Protein AF-A0A078FKR6-F1 (afdb_monomer)

Sequence (167 aa):
MCHDVSLERSSGDDEFEIISLRRQEQSHYTIQNVCSSSKFSTSMLPIWIMKTEFMALWDRFSTDPNVRVMVLAATNRPSELDEAIMRRLPQAFEIGIPERKERAEILKVTLKGERVEPDIDYDHLARLCEGYTGSYIFELCKKAAYFPIREILEEERKWRPYPLSFI

Mean predicted aligned error: 12.92 Å

Structure (mmCIF, N/CA/C/O backbone):
data_AF-A0A078FKR6-F1
#
_entry.id   AF-A0A078FKR6-F1
#
loop_
_atom_site.group_PDB
_atom_site.id
_atom_site.type_symbol
_atom_site.label_atom_id
_atom_site.label_alt_id
_atom_site.label_comp_id
_atom_site.label_asym_id
_atom_site.label_entity_id
_atom_site.label_seq_id
_atom_site.pdbx_PDB_ins_code
_atom_site.Cartn_x
_atom_site.Cartn_y
_atom_site.Cartn_z
_atom_site.occupancy
_atom_site.B_iso_or_equiv
_atom_site.auth_seq_id
_atom_site.auth_comp_id
_atom_site.auth_asym_id
_atom_site.auth_atom_id
_atom_site.pdbx_PDB_model_num
ATOM 1 N N . MET A 1 1 ? 1.148 -10.314 15.380 1.00 27.78 1 MET A N 1
ATOM 2 C CA . MET A 1 1 ? 1.522 -11.179 14.243 1.00 27.78 1 MET A CA 1
ATOM 3 C C . MET A 1 1 ? 0.806 -10.612 13.030 1.00 27.78 1 MET A C 1
ATOM 5 O O . MET A 1 1 ? -0.406 -10.726 12.979 1.00 27.78 1 MET A O 1
ATOM 9 N N . CYS A 1 2 ? 1.498 -9.886 12.147 1.00 26.19 2 CYS A N 1
ATOM 10 C CA . CYS A 1 2 ? 0.868 -9.379 10.923 1.00 26.19 2 CYS A CA 1
ATOM 11 C C . CYS A 1 2 ? 0.653 -10.554 9.972 1.00 26.19 2 CYS A C 1
ATOM 13 O O . CYS A 1 2 ? 1.622 -11.201 9.579 1.00 26.19 2 CYS A O 1
ATOM 15 N N . HIS A 1 3 ? -0.607 -10.830 9.652 1.00 29.08 3 HIS A N 1
ATOM 16 C CA . HIS A 1 3 ? -0.983 -11.817 8.656 1.00 29.08 3 HIS A CA 1
ATOM 17 C C . HIS A 1 3 ? -0.576 -11.347 7.256 1.00 29.08 3 HIS A C 1
ATOM 19 O O . HIS A 1 3 ? -0.687 -10.169 6.915 1.00 29.08 3 HIS A O 1
ATOM 25 N N . ASP A 1 4 ? -0.069 -12.301 6.479 1.00 31.31 4 ASP A N 1
ATOM 26 C CA . ASP A 1 4 ? 0.296 -12.167 5.079 1.00 31.31 4 ASP A CA 1
ATOM 27 C C . ASP A 1 4 ? -0.817 -11.511 4.252 1.00 31.31 4 ASP A C 1
ATOM 29 O O . ASP A 1 4 ? -1.932 -12.022 4.154 1.00 31.31 4 ASP A O 1
ATOM 33 N N . VAL A 1 5 ? -0.479 -10.423 3.560 1.00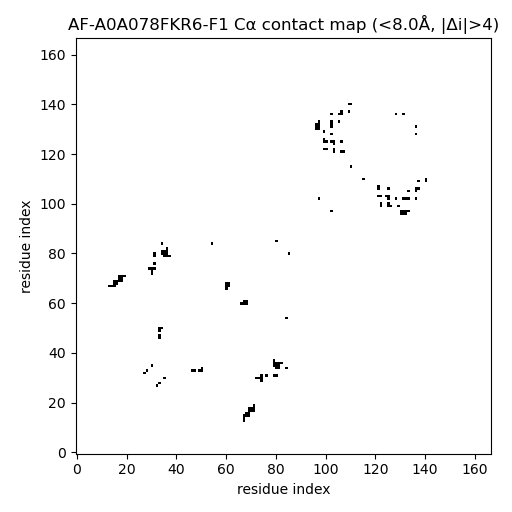 28.80 5 VAL A N 1
ATOM 34 C CA . VAL A 1 5 ? -1.172 -10.067 2.321 1.00 28.80 5 VAL A CA 1
ATOM 35 C C . VAL A 1 5 ? -0.606 -10.990 1.247 1.00 28.80 5 VAL A C 1
ATOM 37 O O . VAL A 1 5 ? 0.430 -10.716 0.641 1.00 28.80 5 VAL A O 1
ATOM 40 N N . SER A 1 6 ? -1.247 -12.144 1.076 1.00 27.14 6 SER A N 1
ATOM 41 C CA . SER A 1 6 ? -1.026 -13.023 -0.068 1.00 27.14 6 SER A CA 1
ATOM 42 C C . SER A 1 6 ? -1.663 -12.384 -1.301 1.00 27.14 6 SER A C 1
ATOM 44 O O . SER A 1 6 ? -2.882 -12.258 -1.378 1.00 27.14 6 SER A O 1
ATOM 46 N N . LEU A 1 7 ? -0.834 -11.970 -2.259 1.00 31.20 7 LEU A N 1
ATOM 47 C CA . LEU A 1 7 ? -1.270 -11.742 -3.635 1.00 31.20 7 LEU A CA 1
ATOM 48 C C . LEU A 1 7 ? -1.543 -13.110 -4.275 1.00 31.20 7 LEU A C 1
ATOM 50 O O . LEU A 1 7 ? -0.728 -14.028 -4.167 1.00 31.20 7 LEU A O 1
ATOM 54 N N . GLU A 1 8 ? -2.728 -13.251 -4.863 1.00 31.91 8 GLU A N 1
ATOM 55 C CA . GLU A 1 8 ? -3.234 -14.496 -5.437 1.00 31.91 8 GLU A CA 1
ATOM 56 C C . GLU A 1 8 ? -2.335 -15.021 -6.566 1.00 31.91 8 GLU A C 1
ATOM 58 O O . GLU A 1 8 ? -1.862 -14.271 -7.419 1.00 31.91 8 GLU A O 1
ATOM 63 N N . ARG A 1 9 ? -2.136 -16.346 -6.585 1.00 29.97 9 ARG A N 1
ATOM 64 C CA . ARG A 1 9 ? -1.582 -17.078 -7.730 1.00 29.97 9 ARG A CA 1
ATOM 65 C C . ARG A 1 9 ? -2.542 -16.937 -8.914 1.00 29.97 9 ARG A C 1
ATOM 67 O O . ARG A 1 9 ? -3.630 -17.512 -8.868 1.00 29.97 9 ARG A O 1
ATOM 74 N N . SER A 1 10 ? -2.130 -16.276 -9.996 1.00 33.78 10 SER A N 1
ATOM 75 C CA . SER A 1 10 ? -2.755 -16.524 -11.296 1.00 33.78 10 SER A CA 1
ATOM 76 C C . SER A 1 10 ? -2.262 -17.875 -11.806 1.00 33.78 10 SER A C 1
ATOM 78 O O . SER A 1 10 ? -1.069 -18.074 -12.020 1.00 33.78 10 SER A O 1
ATOM 80 N N . SER A 1 11 ? -3.183 -18.820 -11.954 1.00 40.34 11 SER A N 1
ATOM 81 C CA . SER A 1 11 ? -2.942 -20.087 -12.637 1.00 40.34 11 SER A CA 1
ATOM 82 C C . SER A 1 11 ? -2.892 -19.830 -14.144 1.00 40.34 11 SER A C 1
ATOM 84 O O . SER A 1 11 ? -3.889 -19.458 -14.754 1.00 40.34 11 SER A O 1
ATOM 86 N N . GLY A 1 12 ? -1.710 -20.000 -14.722 1.00 35.34 12 GLY A N 1
ATOM 87 C CA . GLY A 1 12 ? -1.411 -19.897 -16.148 1.00 35.34 12 GLY A CA 1
ATOM 88 C C . GLY A 1 12 ? 0.098 -20.055 -16.318 1.00 35.34 12 GLY A C 1
ATOM 89 O O . GLY A 1 12 ? 0.833 -19.568 -15.466 1.00 35.34 12 GLY A O 1
ATOM 90 N N . ASP A 1 13 ? 0.536 -20.771 -17.353 1.00 38.88 13 ASP A N 1
ATOM 91 C CA . ASP A 1 13 ? 1.879 -21.357 -17.570 1.00 38.88 13 ASP A CA 1
ATOM 92 C C . ASP A 1 13 ? 3.075 -20.377 -17.691 1.00 38.88 13 ASP A C 1
ATOM 94 O O . ASP A 1 13 ? 4.131 -20.704 -18.238 1.00 38.88 13 ASP A O 1
ATOM 98 N N . ASP A 1 14 ? 2.948 -19.177 -17.138 1.00 38.31 14 ASP A N 1
ATOM 99 C CA . ASP A 1 14 ? 4.002 -18.185 -17.042 1.00 38.31 14 ASP A CA 1
ATOM 100 C C . ASP A 1 14 ? 4.342 -17.989 -15.556 1.00 38.31 14 ASP A C 1
ATOM 102 O O . ASP A 1 14 ? 3.744 -17.166 -14.860 1.00 38.31 14 ASP A O 1
ATOM 106 N N . GLU A 1 15 ? 5.288 -18.782 -15.041 1.00 33.88 15 GLU A N 1
ATOM 107 C CA . GLU A 1 15 ? 5.889 -18.568 -13.718 1.00 33.88 15 GLU A CA 1
ATOM 108 C C . GLU A 1 15 ? 6.588 -17.197 -13.690 1.00 33.88 15 GLU A C 1
ATOM 110 O O . GLU A 1 15 ? 7.772 -17.066 -13.988 1.00 33.88 15 GLU A O 1
ATOM 115 N N . PHE A 1 16 ? 5.846 -16.141 -13.357 1.00 34.19 16 PHE A N 1
ATOM 116 C CA . PHE A 1 16 ? 6.421 -14.833 -13.074 1.00 34.19 16 PHE A CA 1
ATOM 117 C C . PHE A 1 16 ? 6.901 -14.816 -11.626 1.00 34.19 16 PHE A C 1
ATOM 119 O O . PHE A 1 16 ? 6.116 -14.667 -10.686 1.00 34.19 16 PHE A O 1
ATOM 126 N N . GLU A 1 17 ? 8.210 -14.949 -11.434 1.00 33.97 17 GLU A N 1
ATOM 127 C CA . GLU A 1 17 ? 8.836 -14.679 -10.145 1.00 33.97 17 GLU A CA 1
ATOM 128 C C . GLU A 1 17 ? 8.811 -13.163 -9.900 1.00 33.97 17 GLU A C 1
ATOM 130 O O . GLU A 1 17 ? 9.683 -12.406 -10.328 1.00 33.97 17 GLU A O 1
ATOM 135 N N . ILE A 1 18 ? 7.748 -12.688 -9.248 1.00 36.22 18 ILE A N 1
ATOM 136 C CA . ILE A 1 18 ? 7.657 -11.302 -8.795 1.00 36.22 18 ILE A CA 1
ATOM 137 C C . ILE A 1 18 ? 8.648 -11.146 -7.642 1.00 36.22 18 ILE A C 1
ATOM 139 O O . ILE A 1 18 ? 8.347 -11.506 -6.500 1.00 36.22 18 ILE A O 1
ATOM 143 N N . ILE A 1 19 ? 9.816 -10.561 -7.916 1.00 34.84 19 ILE A N 1
ATOM 144 C CA . ILE A 1 19 ? 10.722 -10.070 -6.871 1.00 34.84 19 ILE A CA 1
ATOM 145 C C . ILE A 1 19 ? 10.055 -8.846 -6.232 1.00 34.84 19 ILE A C 1
ATOM 147 O O . ILE A 1 19 ? 10.344 -7.690 -6.536 1.00 34.84 19 ILE A O 1
ATOM 151 N N . SER A 1 20 ? 9.084 -9.105 -5.359 1.00 32.56 20 SER A N 1
ATOM 152 C CA . SER A 1 20 ? 8.460 -8.092 -4.525 1.00 32.56 20 SER A CA 1
ATOM 153 C C . SER A 1 20 ? 9.499 -7.644 -3.506 1.00 32.56 20 SER A C 1
ATOM 155 O O . SER A 1 20 ? 9.757 -8.351 -2.529 1.00 32.56 20 SER A O 1
ATOM 157 N N . LEU A 1 21 ? 10.062 -6.447 -3.690 1.00 35.50 21 LEU A N 1
ATOM 158 C CA . LEU A 1 21 ? 10.788 -5.741 -2.635 1.00 35.50 21 LEU A CA 1
ATOM 159 C C . LEU A 1 21 ? 9.793 -5.386 -1.524 1.00 35.50 21 LEU A C 1
ATOM 161 O O . LEU A 1 21 ? 9.225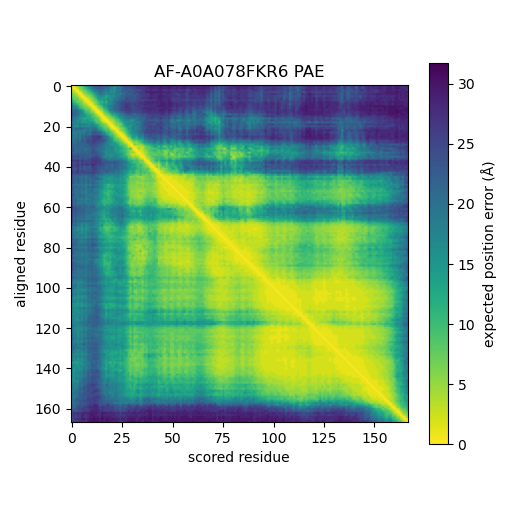 -4.297 -1.464 1.00 35.50 21 LEU A O 1
ATOM 165 N N . ARG A 1 22 ? 9.536 -6.369 -0.657 1.00 32.31 22 ARG A N 1
ATOM 166 C CA . ARG A 1 22 ? 8.731 -6.223 0.550 1.00 32.31 22 ARG A CA 1
ATOM 167 C C . ARG A 1 22 ? 9.436 -5.165 1.399 1.00 32.31 22 ARG A C 1
ATOM 169 O O . ARG A 1 22 ? 10.613 -5.317 1.725 1.00 32.31 22 AR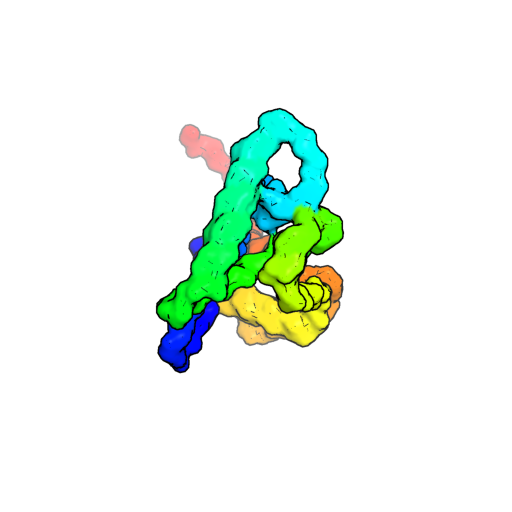G A O 1
ATOM 176 N N . ARG A 1 23 ? 8.723 -4.088 1.738 1.00 40.16 23 ARG A N 1
ATOM 177 C CA . ARG A 1 23 ? 9.173 -3.053 2.677 1.00 40.16 23 ARG A CA 1
ATOM 178 C C . ARG A 1 23 ? 9.368 -3.693 4.052 1.00 40.16 23 ARG A C 1
ATOM 180 O O . ARG A 1 23 ? 8.473 -3.680 4.886 1.00 40.16 23 ARG A O 1
ATOM 187 N N . GLN A 1 24 ? 10.531 -4.296 4.264 1.00 31.64 24 GLN A N 1
ATOM 188 C CA . GLN A 1 24 ? 11.098 -4.465 5.591 1.00 31.64 24 GLN A CA 1
ATOM 189 C C . GLN A 1 24 ? 11.453 -3.059 6.074 1.00 31.64 24 GLN A C 1
ATOM 191 O O . GLN A 1 24 ? 12.100 -2.289 5.361 1.00 31.64 24 GLN A O 1
ATOM 196 N N . GLU A 1 25 ? 10.985 -2.703 7.263 1.00 38.88 25 GLU A N 1
ATOM 197 C CA . GLU A 1 25 ? 11.504 -1.578 8.031 1.00 38.88 25 GLU A CA 1
ATOM 198 C C . GLU A 1 25 ? 13.011 -1.778 8.263 1.00 38.88 25 GLU A C 1
ATOM 200 O O . GLU A 1 25 ? 13.377 -2.253 9.323 1.00 38.88 25 GLU A O 1
ATOM 205 N N . GLN A 1 26 ? 13.887 -1.458 7.300 1.00 30.73 26 GLN A N 1
ATOM 206 C CA . GLN A 1 26 ? 15.300 -1.136 7.541 1.00 30.73 26 GLN A CA 1
ATOM 207 C C . GLN A 1 26 ? 15.839 -0.156 6.486 1.00 30.73 26 GLN A C 1
ATOM 209 O O . GLN A 1 26 ? 15.809 -0.383 5.278 1.00 30.73 26 GLN A O 1
ATOM 214 N N . SER A 1 27 ? 16.339 0.968 6.989 1.00 37.91 27 SER A N 1
ATOM 215 C CA . SER A 1 27 ? 16.583 2.244 6.314 1.00 37.91 27 SER A CA 1
ATOM 216 C C . SER A 1 27 ? 17.737 2.328 5.300 1.00 37.91 27 SER A C 1
ATOM 218 O O . SER A 1 27 ? 18.241 3.430 5.106 1.00 37.91 27 SER A O 1
ATOM 220 N N . HIS A 1 28 ? 18.199 1.261 4.634 1.00 41.53 28 HIS A N 1
ATOM 221 C CA . HIS A 1 28 ? 19.464 1.375 3.872 1.00 41.53 28 HIS A CA 1
ATOM 222 C C . HIS A 1 28 ? 19.524 0.840 2.432 1.00 41.53 28 HIS A C 1
ATOM 224 O O . HIS A 1 28 ? 20.463 1.215 1.728 1.00 41.53 28 HIS A O 1
ATOM 230 N N . TYR A 1 29 ? 18.525 0.115 1.910 1.00 45.16 29 TYR A N 1
ATOM 231 C CA . TYR A 1 29 ? 18.630 -0.502 0.569 1.00 45.16 29 TYR A CA 1
ATOM 232 C C . TYR A 1 29 ? 17.376 -0.349 -0.305 1.00 45.16 29 TYR A C 1
ATOM 234 O O . TYR A 1 29 ? 16.851 -1.317 -0.847 1.00 45.16 29 TYR A O 1
ATOM 242 N N . THR A 1 30 ? 16.879 0.875 -0.470 1.00 56.97 30 THR A N 1
ATOM 243 C CA . THR A 1 30 ? 15.889 1.173 -1.522 1.00 56.97 30 THR A CA 1
ATOM 244 C C . THR A 1 30 ? 16.585 1.175 -2.891 1.00 56.97 30 THR A C 1
ATOM 246 O O . THR A 1 30 ? 17.751 1.566 -2.965 1.00 56.97 30 THR A O 1
ATOM 249 N N . ILE A 1 31 ? 15.886 0.831 -3.987 1.00 57.41 31 ILE A N 1
ATOM 250 C CA . ILE A 1 31 ? 16.400 0.981 -5.373 1.00 57.41 31 ILE A CA 1
ATOM 251 C C . ILE A 1 31 ? 17.025 2.364 -5.571 1.00 57.41 31 ILE A C 1
ATOM 253 O O . ILE A 1 31 ? 18.089 2.476 -6.163 1.00 57.41 31 ILE A O 1
ATOM 257 N N . GLN A 1 32 ? 16.429 3.399 -4.980 1.00 60.19 32 GLN A N 1
ATOM 258 C CA . GLN A 1 32 ? 16.965 4.757 -4.955 1.00 60.19 32 GLN A CA 1
ATOM 259 C C . GLN A 1 32 ? 18.424 4.845 -4.471 1.00 60.19 32 GLN A C 1
ATOM 261 O O . GLN A 1 32 ? 19.214 5.535 -5.101 1.00 60.19 32 GLN A O 1
ATOM 266 N N . ASN A 1 33 ? 18.819 4.132 -3.411 1.00 60.44 33 ASN A N 1
ATOM 267 C CA . ASN A 1 33 ? 20.184 4.198 -2.876 1.00 60.44 33 ASN A CA 1
ATOM 268 C C . ASN A 1 33 ? 21.201 3.523 -3.806 1.00 60.44 33 ASN A C 1
ATOM 270 O O . ASN A 1 33 ? 22.322 4.003 -3.939 1.00 60.44 33 ASN A O 1
ATOM 274 N N . VAL A 1 34 ? 20.809 2.423 -4.456 1.00 63.78 34 VAL A N 1
ATOM 275 C CA . VAL A 1 34 ? 21.682 1.646 -5.357 1.00 63.78 34 VAL A CA 1
ATOM 276 C C . VAL A 1 34 ? 21.748 2.268 -6.755 1.00 63.78 34 VAL A C 1
ATOM 278 O O . VAL A 1 34 ? 22.783 2.238 -7.414 1.00 63.78 34 VAL A O 1
ATOM 281 N N . CYS A 1 35 ? 20.647 2.868 -7.198 1.00 65.06 35 CYS A N 1
ATOM 282 C CA . CYS A 1 35 ? 20.420 3.306 -8.572 1.00 65.06 35 CYS A CA 1
ATOM 283 C C . CYS A 1 35 ? 20.456 4.834 -8.729 1.00 65.06 35 CYS A C 1
ATOM 285 O O . CYS A 1 35 ? 20.056 5.338 -9.775 1.00 65.06 35 CYS A O 1
ATOM 287 N N . SER A 1 36 ? 20.909 5.575 -7.710 1.00 69.75 36 SER A N 1
ATOM 288 C CA . SER A 1 36 ? 20.982 7.042 -7.742 1.00 69.75 36 SER A CA 1
ATOM 289 C C . SER A 1 36 ? 21.984 7.557 -8.786 1.00 69.75 36 SER A C 1
ATOM 291 O O . SER A 1 36 ? 23.027 6.942 -9.029 1.00 69.75 36 SER A O 1
ATOM 293 N N . SER A 1 37 ? 21.698 8.737 -9.337 1.00 62.34 37 SER A N 1
ATOM 294 C CA . SER A 1 37 ? 22.569 9.534 -10.218 1.00 62.34 37 SER A CA 1
ATOM 295 C C . SER A 1 37 ? 23.749 10.226 -9.506 1.00 62.34 37 SER A C 1
ATOM 297 O O . SER A 1 37 ? 24.445 11.047 -10.106 1.00 62.34 37 SER A O 1
ATOM 299 N N . SER A 1 38 ? 23.974 9.961 -8.215 1.00 60.41 38 SER A N 1
ATOM 300 C CA . SER A 1 38 ? 24.988 10.661 -7.410 1.00 60.41 38 SER A CA 1
ATOM 301 C C . SER A 1 38 ? 26.423 10.481 -7.941 1.00 60.41 38 SER A C 1
ATOM 303 O O . SER A 1 38 ? 26.811 9.406 -8.397 1.00 60.41 38 SER A O 1
ATOM 305 N N . LYS A 1 39 ? 27.228 11.555 -7.866 1.00 54.09 39 LYS A N 1
ATOM 306 C CA . LYS A 1 39 ? 28.615 11.597 -8.366 1.00 54.09 39 LYS A CA 1
ATOM 307 C C . LYS A 1 39 ? 29.532 10.643 -7.589 1.00 54.09 39 LYS A C 1
ATOM 309 O O . LYS A 1 39 ? 29.450 10.547 -6.367 1.00 54.09 39 LYS A O 1
ATOM 314 N N . PHE A 1 40 ? 30.430 9.988 -8.323 1.00 55.97 40 PHE A N 1
ATOM 315 C CA . PHE A 1 40 ? 31.385 8.999 -7.822 1.00 55.97 40 PHE A CA 1
ATOM 316 C C . PHE A 1 40 ? 32.223 9.526 -6.643 1.00 55.97 40 PHE A C 1
ATOM 318 O O . PHE A 1 40 ? 32.885 10.557 -6.749 1.00 55.97 40 PHE A O 1
ATOM 325 N N . SER A 1 41 ? 32.212 8.783 -5.536 1.00 53.53 41 SER A N 1
ATOM 326 C CA . SER A 1 41 ? 33.062 8.981 -4.358 1.00 53.53 41 SER A CA 1
ATOM 327 C C . SER A 1 41 ? 33.679 7.638 -3.966 1.00 53.53 41 SER A C 1
ATOM 329 O O . SER A 1 41 ? 33.028 6.603 -4.088 1.00 53.53 41 SER A O 1
ATOM 331 N N . THR A 1 42 ? 34.914 7.627 -3.465 1.00 57.12 42 THR A N 1
ATOM 332 C CA . THR A 1 42 ? 35.649 6.396 -3.112 1.00 57.12 42 THR A CA 1
ATOM 333 C C . THR A 1 42 ? 34.927 5.539 -2.062 1.00 57.12 42 THR A C 1
ATOM 335 O O . THR A 1 42 ? 35.018 4.315 -2.095 1.00 57.12 42 THR A O 1
ATOM 338 N N . SER A 1 43 ? 34.138 6.144 -1.166 1.00 63.06 43 SER A N 1
ATOM 339 C CA . SER A 1 43 ? 33.302 5.415 -0.194 1.00 63.06 43 SER A CA 1
ATOM 340 C C . SER A 1 43 ? 32.106 4.683 -0.824 1.00 63.06 43 SER A C 1
ATOM 342 O O . SER A 1 43 ? 31.457 3.876 -0.165 1.00 63.06 43 SER A O 1
ATOM 344 N N . MET A 1 44 ? 31.823 4.947 -2.101 1.00 66.62 44 MET A N 1
ATOM 345 C CA . MET A 1 44 ? 30.686 4.432 -2.865 1.00 66.62 44 MET A CA 1
ATOM 346 C C . MET A 1 44 ? 31.074 3.250 -3.780 1.00 66.62 44 MET A C 1
ATOM 348 O O . MET A 1 44 ? 30.249 2.750 -4.540 1.00 66.62 44 MET A O 1
ATOM 352 N N . LEU A 1 45 ? 32.318 2.759 -3.710 1.00 73.62 45 LEU A N 1
ATOM 353 C CA . LEU A 1 45 ? 32.793 1.661 -4.563 1.00 73.62 45 LEU A CA 1
ATOM 354 C C . LEU A 1 45 ? 31.945 0.375 -4.459 1.00 73.62 45 LEU A C 1
ATOM 356 O O . LEU A 1 45 ? 31.569 -0.146 -5.510 1.00 73.62 45 LEU A O 1
ATOM 360 N N . PRO A 1 46 ? 31.566 -0.128 -3.264 1.00 78.38 46 PRO A N 1
ATOM 361 C CA . PRO A 1 46 ? 30.766 -1.352 -3.175 1.00 78.38 46 PRO A CA 1
ATOM 362 C C . PRO A 1 46 ? 29.392 -1.219 -3.839 1.00 78.38 46 PRO A C 1
ATOM 364 O O . PRO A 1 46 ? 28.952 -2.124 -4.543 1.00 78.38 46 PRO A O 1
ATOM 367 N N . ILE A 1 47 ? 28.728 -0.073 -3.663 1.00 76.88 47 ILE A N 1
ATOM 368 C CA . ILE A 1 47 ? 27.395 0.155 -4.232 1.00 76.88 47 ILE A CA 1
ATOM 369 C C . ILE A 1 47 ? 27.461 0.366 -5.751 1.00 76.88 47 ILE A C 1
ATOM 371 O O . ILE A 1 47 ? 26.569 -0.074 -6.470 1.00 76.88 47 ILE A O 1
ATOM 375 N N . TRP A 1 48 ? 28.554 0.947 -6.258 1.00 76.06 48 TRP A N 1
ATOM 376 C CA . TRP A 1 48 ? 28.804 1.060 -7.695 1.00 76.06 48 TRP A CA 1
ATOM 377 C C . TRP A 1 48 ? 29.055 -0.305 -8.351 1.00 76.06 48 TRP A C 1
ATOM 379 O O . TRP A 1 48 ? 28.532 -0.568 -9.435 1.00 76.06 48 TRP A O 1
ATOM 389 N N . ILE A 1 49 ? 29.802 -1.194 -7.685 1.00 83.12 49 ILE A N 1
ATOM 390 C CA . ILE A 1 49 ? 30.005 -2.575 -8.151 1.00 83.12 49 ILE A CA 1
ATOM 391 C C . ILE A 1 49 ? 28.663 -3.309 -8.194 1.00 83.12 49 ILE A C 1
ATOM 393 O O . ILE A 1 49 ? 28.330 -3.891 -9.220 1.00 83.12 49 ILE A O 1
ATOM 397 N N . MET A 1 50 ? 27.855 -3.212 -7.131 1.00 83.94 50 MET A N 1
ATOM 398 C CA . MET A 1 50 ? 26.513 -3.807 -7.104 1.00 83.94 50 MET A CA 1
ATOM 399 C C . MET A 1 50 ? 25.624 -3.285 -8.240 1.00 83.94 50 MET A C 1
ATOM 401 O O . MET A 1 50 ? 24.968 -4.078 -8.911 1.00 83.94 50 MET A O 1
ATOM 405 N N . LYS A 1 51 ? 25.630 -1.970 -8.498 1.00 80.25 51 LYS A N 1
ATOM 406 C CA . LYS A 1 51 ? 24.894 -1.359 -9.616 1.00 80.25 51 LYS A CA 1
ATOM 407 C C . LYS A 1 51 ? 25.365 -1.903 -10.966 1.00 80.25 51 LYS A C 1
ATOM 409 O O . LYS A 1 51 ? 24.540 -2.228 -11.811 1.00 80.25 51 LYS A O 1
ATOM 414 N N . THR A 1 52 ? 26.674 -2.007 -11.173 1.00 83.00 52 THR A N 1
ATOM 415 C CA . THR A 1 52 ? 27.250 -2.477 -12.442 1.00 83.00 52 THR A CA 1
ATOM 416 C C . THR A 1 52 ? 26.921 -3.945 -12.696 1.00 83.00 52 THR A C 1
ATOM 418 O O . THR A 1 52 ? 26.460 -4.286 -13.783 1.00 83.00 52 THR A O 1
ATOM 421 N N . GLU A 1 53 ? 27.087 -4.794 -11.682 1.00 85.56 53 GLU A N 1
ATOM 422 C CA . GLU A 1 53 ? 26.788 -6.225 -11.778 1.00 85.56 53 GLU A CA 1
ATOM 423 C C . GLU A 1 53 ? 25.301 -6.463 -12.054 1.00 85.56 53 GLU A C 1
ATOM 425 O O . GLU A 1 53 ? 24.937 -7.234 -12.939 1.00 85.56 53 GLU A O 1
ATOM 430 N N . PHE A 1 54 ? 24.428 -5.728 -11.361 1.00 84.31 54 PHE A N 1
ATOM 431 C CA . PHE A 1 54 ? 22.990 -5.777 -11.601 1.00 84.31 54 PHE A CA 1
ATOM 432 C C . PHE A 1 54 ? 22.633 -5.438 -13.054 1.00 84.31 54 PHE A C 1
ATOM 434 O O . PHE A 1 54 ? 21.855 -6.153 -13.681 1.00 84.31 54 PHE A O 1
ATOM 441 N N . MET A 1 55 ? 23.231 -4.381 -13.608 1.00 83.00 55 MET A N 1
ATOM 442 C CA . MET A 1 55 ? 22.986 -3.964 -14.991 1.00 83.00 55 MET A CA 1
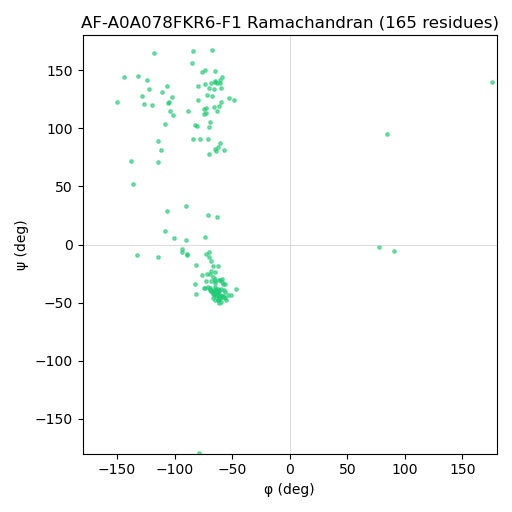ATOM 443 C C . MET A 1 55 ? 23.468 -5.009 -16.004 1.00 83.00 55 MET A C 1
ATOM 445 O O . MET A 1 55 ? 22.772 -5.271 -16.982 1.00 83.00 55 MET A O 1
ATOM 449 N N . ALA A 1 56 ? 24.616 -5.645 -15.753 1.00 85.19 56 ALA A N 1
ATOM 450 C CA . ALA A 1 56 ? 25.130 -6.716 -16.605 1.00 85.19 56 ALA A CA 1
ATOM 451 C C . ALA A 1 56 ? 24.220 -7.957 -16.583 1.00 85.19 56 ALA A C 1
ATOM 453 O O . ALA A 1 56 ? 23.943 -8.554 -17.625 1.00 85.19 56 ALA A O 1
ATOM 454 N N . LEU A 1 57 ? 23.723 -8.331 -15.401 1.00 83.56 57 LEU A N 1
ATOM 455 C CA . LEU A 1 57 ? 22.801 -9.456 -15.245 1.00 83.56 57 LEU A CA 1
ATOM 456 C C . LEU A 1 57 ? 21.434 -9.175 -15.880 1.00 83.56 57 LEU A C 1
ATOM 458 O O . LEU A 1 57 ? 20.885 -10.058 -16.538 1.00 83.56 57 LEU A O 1
ATOM 462 N N . TRP A 1 58 ? 20.911 -7.953 -15.753 1.00 83.44 58 TRP A N 1
ATOM 463 C CA . TRP A 1 58 ? 19.648 -7.543 -16.376 1.00 83.44 58 TRP A CA 1
ATOM 464 C C . TRP A 1 58 ? 19.649 -7.778 -17.891 1.00 83.44 58 TRP A C 1
ATOM 466 O O . TRP A 1 58 ? 18.713 -8.364 -18.446 1.00 83.44 58 TRP A O 1
ATOM 476 N N . ASP A 1 59 ? 20.719 -7.354 -18.566 1.00 79.50 59 ASP A N 1
ATOM 477 C CA . ASP A 1 59 ? 20.854 -7.509 -20.016 1.00 79.50 59 ASP A CA 1
ATOM 478 C C . ASP A 1 59 ? 20.936 -9.002 -20.410 1.00 79.50 59 ASP A C 1
ATOM 480 O O . ASP A 1 59 ? 20.427 -9.415 -21.456 1.00 79.50 59 ASP A O 1
ATOM 484 N N . ARG A 1 60 ? 21.503 -9.843 -19.535 1.00 76.12 60 ARG A N 1
ATOM 485 C CA . ARG A 1 60 ? 21.630 -11.290 -19.751 1.00 76.12 60 ARG A CA 1
ATOM 486 C C . ARG A 1 60 ? 20.312 -12.049 -19.582 1.00 76.12 60 ARG A C 1
ATOM 488 O O . ARG A 1 60 ? 20.056 -12.967 -20.351 1.00 76.12 60 ARG A O 1
ATOM 495 N N . PHE A 1 61 ? 19.453 -11.672 -18.635 1.00 72.69 61 PHE A N 1
ATOM 496 C CA . PHE A 1 61 ? 18.127 -12.299 -18.510 1.00 72.69 61 PHE A CA 1
ATOM 497 C C . PHE A 1 61 ? 17.177 -11.897 -19.640 1.00 72.69 61 PHE A C 1
ATOM 499 O O . PHE A 1 61 ? 16.283 -12.655 -19.988 1.00 72.69 61 PHE A O 1
ATOM 506 N N . SER A 1 62 ? 17.399 -10.736 -20.258 1.00 64.44 62 SER A N 1
ATOM 507 C CA . SER A 1 62 ? 16.574 -10.260 -21.374 1.00 64.44 62 SER A CA 1
ATOM 508 C C . SER A 1 62 ? 16.814 -11.029 -22.686 1.00 64.44 62 SER A C 1
ATOM 510 O O . SER A 1 62 ? 16.103 -10.803 -23.661 1.00 64.44 62 SER A O 1
ATOM 512 N N . THR A 1 63 ? 17.824 -11.908 -22.741 1.00 68.44 63 THR A N 1
ATOM 513 C CA . THR A 1 63 ? 18.262 -12.598 -23.968 1.00 68.44 63 THR A CA 1
ATOM 514 C C . THR A 1 63 ? 18.048 -14.114 -23.967 1.00 68.44 63 THR A C 1
ATOM 516 O O . THR A 1 63 ? 18.167 -14.722 -25.031 1.00 68.44 63 THR A O 1
ATOM 519 N N . ASP A 1 64 ? 17.704 -14.735 -22.833 1.00 74.12 64 ASP A N 1
ATOM 520 C CA . ASP A 1 64 ? 17.421 -16.175 -22.768 1.00 74.12 64 ASP A CA 1
ATOM 521 C C . ASP A 1 64 ? 15.934 -16.453 -23.072 1.00 74.12 64 ASP A C 1
ATOM 523 O O . ASP A 1 64 ? 15.069 -16.057 -22.292 1.00 74.12 64 ASP A O 1
ATOM 527 N N . PRO A 1 65 ? 15.593 -17.143 -24.177 1.00 73.31 65 PRO A N 1
ATOM 528 C CA . PRO A 1 65 ? 14.201 -17.412 -24.538 1.00 73.31 65 PRO A CA 1
ATOM 529 C C . PRO A 1 65 ? 13.491 -18.382 -23.580 1.00 73.31 65 PRO A C 1
ATOM 531 O O . PRO A 1 65 ? 12.266 -18.479 -23.626 1.00 73.31 65 PRO A O 1
ATOM 534 N N . ASN A 1 66 ? 14.228 -19.099 -22.726 1.00 78.19 66 ASN A N 1
ATOM 535 C CA . ASN A 1 66 ? 13.66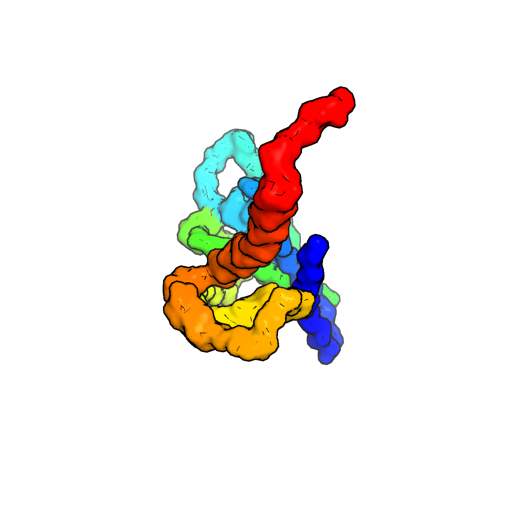4 -20.059 -21.778 1.00 78.19 66 ASN A CA 1
ATOM 536 C C . ASN A 1 66 ? 13.394 -19.452 -20.394 1.00 78.19 66 ASN A C 1
ATOM 538 O O . ASN A 1 66 ? 12.816 -20.126 -19.543 1.00 78.19 66 ASN A O 1
ATOM 542 N N . VAL A 1 67 ? 13.802 -18.201 -20.152 1.00 70.19 67 VAL A N 1
ATOM 543 C CA . VAL A 1 67 ? 13.653 -17.534 -18.855 1.00 70.19 67 VAL A CA 1
ATOM 544 C C . VAL A 1 67 ? 12.933 -16.204 -19.046 1.00 70.19 67 VAL A C 1
ATOM 546 O O . VAL A 1 67 ? 13.406 -15.315 -19.744 1.00 70.19 67 VAL A O 1
ATOM 549 N N . ARG A 1 68 ? 11.782 -16.040 -18.390 1.00 76.00 68 ARG A N 1
ATOM 550 C CA . ARG A 1 68 ? 11.033 -14.777 -18.375 1.00 76.00 68 ARG A CA 1
ATOM 551 C C . ARG A 1 68 ? 11.153 -14.135 -17.002 1.00 76.00 68 ARG A C 1
ATOM 553 O O . ARG A 1 68 ? 10.498 -14.561 -16.059 1.00 76.00 68 ARG A O 1
ATOM 560 N N . VAL A 1 69 ? 11.991 -13.106 -16.895 1.00 79.69 69 VAL A N 1
ATOM 561 C CA . VAL A 1 69 ? 12.155 -12.321 -15.662 1.00 79.69 69 VAL A CA 1
ATOM 562 C C . VAL A 1 69 ? 11.406 -11.000 -15.799 1.00 79.69 69 VAL A C 1
ATOM 564 O O . VAL A 1 69 ? 11.641 -10.249 -16.744 1.00 79.69 69 VAL A O 1
ATOM 567 N N . MET A 1 70 ? 10.533 -10.691 -14.837 1.00 81.38 70 MET A N 1
ATOM 568 C CA . MET A 1 70 ? 9.903 -9.376 -14.713 1.00 81.38 70 MET A CA 1
ATOM 569 C C . MET A 1 70 ? 10.531 -8.622 -13.545 1.00 81.38 70 MET A C 1
ATOM 571 O O . MET A 1 70 ? 10.478 -9.079 -12.404 1.00 81.38 70 MET A O 1
ATOM 575 N N . VAL A 1 71 ? 11.089 -7.443 -13.814 1.00 81.50 71 VAL A N 1
ATOM 576 C CA . VAL A 1 71 ? 11.672 -6.601 -12.767 1.00 81.50 71 VAL A CA 1
ATOM 577 C C . VAL A 1 71 ? 10.753 -5.426 -12.462 1.00 81.50 71 VAL A C 1
ATOM 579 O O . VAL A 1 71 ? 10.434 -4.626 -13.339 1.00 81.50 71 VAL A O 1
ATOM 582 N N . LEU A 1 72 ? 10.351 -5.313 -11.195 1.00 82.50 72 LEU A N 1
ATOM 583 C CA . LEU A 1 72 ? 9.545 -4.208 -10.686 1.00 82.50 72 LEU A CA 1
ATOM 584 C C . LEU A 1 72 ? 10.402 -3.282 -9.825 1.00 82.50 72 LEU A C 1
ATOM 586 O O . LEU A 1 72 ? 11.163 -3.731 -8.968 1.00 82.50 72 LEU A O 1
ATOM 590 N N . ALA A 1 73 ? 10.236 -1.976 -10.025 1.00 83.25 73 ALA A N 1
ATOM 591 C CA . ALA A 1 73 ? 10.908 -0.948 -9.246 1.00 83.25 73 ALA A CA 1
ATOM 592 C C . ALA A 1 73 ? 9.896 0.004 -8.603 1.00 83.25 73 ALA A C 1
ATOM 594 O O . ALA A 1 73 ? 8.902 0.375 -9.220 1.00 83.25 73 ALA A O 1
ATOM 595 N N . ALA A 1 74 ? 10.174 0.433 -7.370 1.00 81.19 74 ALA A N 1
ATOM 596 C CA . ALA A 1 74 ? 9.384 1.431 -6.655 1.00 81.19 74 ALA A CA 1
ATOM 597 C C . ALA A 1 74 ? 10.301 2.548 -6.136 1.00 81.19 74 ALA A C 1
ATOM 599 O O . ALA A 1 74 ? 11.305 2.282 -5.468 1.00 81.19 74 ALA A O 1
ATOM 600 N N . THR A 1 75 ? 9.965 3.803 -6.443 1.00 80.25 75 THR A N 1
ATOM 601 C CA . THR A 1 75 ? 10.703 4.992 -5.995 1.00 80.25 75 THR A CA 1
ATOM 602 C C . THR A 1 75 ? 9.741 6.137 -5.703 1.00 80.25 75 THR A C 1
ATOM 604 O O . THR A 1 75 ? 8.765 6.328 -6.419 1.00 80.25 75 THR A O 1
ATOM 607 N N . ASN A 1 76 ? 10.051 6.931 -4.678 1.00 81.50 76 ASN A N 1
ATOM 608 C CA . ASN A 1 76 ? 9.353 8.192 -4.404 1.00 81.50 76 ASN A CA 1
ATOM 609 C C . ASN A 1 76 ? 10.067 9.396 -5.038 1.00 81.50 76 ASN A C 1
ATOM 611 O O . ASN A 1 76 ? 9.610 10.527 -4.900 1.00 81.50 76 ASN A O 1
ATOM 615 N N . ARG A 1 77 ? 11.230 9.176 -5.669 1.00 79.12 77 ARG A N 1
ATOM 616 C CA . ARG A 1 77 ? 12.073 10.223 -6.259 1.00 79.12 77 ARG A CA 1
ATOM 617 C C . ARG A 1 77 ? 12.601 9.772 -7.623 1.00 79.12 77 ARG A C 1
ATOM 619 O O . ARG A 1 77 ? 13.783 9.450 -7.745 1.00 79.12 77 ARG A O 1
ATOM 626 N N . PRO A 1 78 ? 11.740 9.702 -8.654 1.00 82.31 78 PRO A N 1
ATOM 627 C CA . PRO A 1 78 ? 12.144 9.229 -9.979 1.00 82.31 78 PRO A CA 1
ATOM 628 C C . PRO A 1 78 ? 13.241 10.098 -10.608 1.00 82.31 78 PRO A C 1
ATOM 630 O O . PRO A 1 78 ? 14.105 9.577 -11.301 1.00 82.31 78 PRO A O 1
ATOM 633 N N . SER A 1 79 ? 13.279 11.397 -10.295 1.00 83.12 79 SER A N 1
ATOM 634 C CA . SER A 1 79 ? 14.307 12.329 -10.778 1.00 83.12 79 SER A CA 1
ATOM 635 C C . SER A 1 79 ? 15.718 12.050 -10.247 1.00 83.12 79 SER A C 1
ATOM 637 O O . SER A 1 79 ? 16.685 12.564 -10.797 1.00 83.12 79 SER A O 1
ATOM 639 N N . GLU A 1 80 ? 15.853 11.287 -9.158 1.00 82.06 80 GLU A N 1
ATOM 640 C CA . GLU A 1 80 ? 17.159 10.934 -8.588 1.00 82.06 80 GLU A CA 1
ATOM 641 C C . GLU A 1 80 ? 17.739 9.642 -9.186 1.00 82.06 80 GLU A C 1
ATOM 643 O O . GLU A 1 80 ? 18.900 9.327 -8.913 1.00 82.06 80 GLU A O 1
ATOM 648 N N . LEU A 1 81 ? 16.960 8.894 -9.975 1.00 81.50 81 LEU A N 1
ATOM 649 C CA . LEU A 1 81 ? 17.401 7.647 -10.598 1.00 81.50 81 LEU A CA 1
ATOM 650 C C . LEU A 1 81 ? 18.321 7.899 -11.796 1.00 81.50 81 LEU A C 1
ATOM 652 O O . LEU A 1 81 ? 18.186 8.884 -12.518 1.00 81.50 81 LEU A O 1
ATOM 656 N N . ASP A 1 82 ? 19.251 6.971 -12.000 1.00 84.56 82 ASP A N 1
ATOM 657 C CA . ASP A 1 82 ? 20.165 6.954 -13.137 1.00 84.56 82 ASP A CA 1
ATOM 658 C C . ASP A 1 82 ? 19.425 6.735 -14.466 1.00 84.56 82 ASP A C 1
ATOM 660 O O . ASP A 1 82 ? 18.596 5.827 -14.595 1.00 84.56 82 ASP A O 1
ATOM 664 N N . GLU A 1 83 ? 19.761 7.532 -15.485 1.00 83.69 83 GLU A N 1
ATOM 665 C CA . GLU A 1 83 ? 19.128 7.435 -16.804 1.00 83.69 83 GLU A CA 1
ATOM 666 C C . GLU A 1 83 ? 19.270 6.049 -17.452 1.00 83.69 83 GLU A C 1
ATOM 668 O O . GLU A 1 83 ? 18.356 5.604 -18.149 1.00 83.69 83 GLU A O 1
ATOM 673 N N . ALA A 1 84 ? 20.384 5.339 -17.243 1.00 83.88 84 ALA A N 1
ATOM 674 C CA . ALA A 1 84 ? 20.593 4.018 -17.834 1.00 83.88 84 ALA A CA 1
ATOM 675 C C . ALA A 1 84 ? 19.623 2.970 -17.268 1.00 83.88 84 ALA A C 1
ATOM 677 O O . ALA A 1 84 ? 19.287 2.010 -17.968 1.00 83.88 84 ALA A O 1
ATOM 678 N N . ILE A 1 85 ? 19.166 3.169 -16.029 1.00 82.81 85 ILE A N 1
ATOM 679 C CA . ILE A 1 85 ? 18.177 2.322 -15.353 1.00 82.81 85 ILE A CA 1
ATOM 680 C C . ILE A 1 85 ? 16.769 2.711 -15.795 1.00 82.81 85 ILE A C 1
ATOM 682 O O . ILE A 1 85 ? 15.980 1.835 -16.136 1.00 82.81 85 ILE A O 1
ATOM 686 N N . MET A 1 86 ? 16.477 4.011 -15.899 1.00 84.31 86 MET A N 1
ATOM 687 C CA . MET A 1 86 ? 15.196 4.494 -16.430 1.00 84.31 86 MET A CA 1
ATOM 688 C C . MET A 1 86 ? 14.926 3.976 -17.849 1.00 84.31 86 MET A C 1
ATOM 690 O O . MET A 1 86 ? 13.814 3.560 -18.152 1.00 84.31 86 MET A O 1
ATOM 694 N N . ARG A 1 87 ? 15.950 3.901 -18.709 1.00 87.31 87 ARG A N 1
ATOM 695 C CA . ARG A 1 87 ? 15.817 3.321 -20.062 1.00 87.31 87 ARG A CA 1
ATOM 696 C C . ARG A 1 87 ? 15.489 1.823 -20.064 1.00 87.31 87 ARG A C 1
ATOM 698 O O . ARG A 1 87 ? 14.950 1.335 -21.052 1.00 87.31 87 ARG A O 1
ATOM 705 N N . ARG A 1 88 ? 15.810 1.099 -18.986 1.00 86.81 88 ARG A N 1
ATOM 706 C CA . ARG A 1 88 ? 15.482 -0.328 -18.799 1.00 86.81 88 A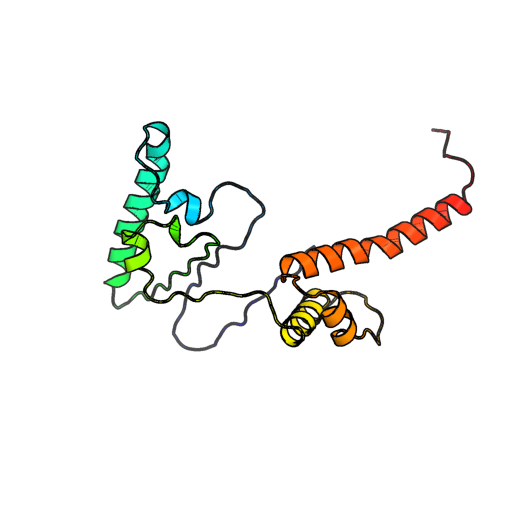RG A CA 1
ATOM 707 C C . ARG A 1 88 ? 14.123 -0.547 -18.127 1.00 86.81 88 ARG A C 1
ATOM 709 O O . ARG A 1 88 ? 13.642 -1.674 -18.099 1.00 86.81 88 ARG A O 1
ATOM 716 N N . LEU A 1 89 ? 13.487 0.522 -17.644 1.00 87.19 89 LEU A N 1
ATOM 717 C CA . LEU A 1 89 ? 12.155 0.536 -17.039 1.00 87.19 89 LEU A CA 1
ATOM 718 C C . LEU A 1 89 ? 11.192 1.359 -17.918 1.00 87.19 89 LEU A C 1
ATOM 720 O O . LEU A 1 89 ? 10.812 2.470 -17.549 1.00 87.19 89 LEU A O 1
ATOM 724 N N . PRO A 1 90 ? 10.797 0.849 -19.101 1.00 83.94 90 PRO A N 1
ATOM 725 C CA . PRO A 1 90 ? 10.012 1.618 -20.069 1.00 83.94 90 PRO A CA 1
ATOM 726 C C . PRO A 1 90 ? 8.582 1.916 -19.598 1.00 83.94 90 PRO A C 1
ATOM 728 O O . PRO A 1 90 ? 7.960 2.856 -20.091 1.00 83.94 90 PRO A O 1
ATOM 731 N N . GLN A 1 91 ? 8.048 1.121 -18.666 1.00 88.06 91 GLN A N 1
ATOM 732 C CA . GLN A 1 91 ? 6.731 1.329 -18.075 1.00 88.06 91 GLN A CA 1
ATOM 733 C C . GLN A 1 91 ? 6.880 1.913 -16.672 1.00 88.06 91 GLN A C 1
ATOM 735 O O . GLN A 1 91 ? 7.392 1.256 -15.766 1.00 88.06 91 GLN A O 1
ATOM 740 N N . ALA A 1 92 ? 6.407 3.144 -16.499 1.00 84.06 92 ALA A N 1
ATOM 741 C CA . ALA A 1 92 ? 6.351 3.824 -15.215 1.00 84.06 92 ALA A CA 1
ATOM 742 C C . ALA A 1 92 ? 4.906 4.228 -14.915 1.00 84.06 92 ALA A C 1
ATOM 744 O O . ALA A 1 92 ? 4.217 4.782 -15.771 1.00 84.06 92 ALA A O 1
ATOM 745 N N . PHE A 1 93 ? 4.470 3.960 -13.687 1.00 87.19 93 PHE A N 1
ATOM 746 C CA . PHE A 1 93 ? 3.145 4.315 -13.198 1.00 87.19 93 PHE A CA 1
ATOM 747 C C . PHE A 1 93 ? 3.304 5.242 -12.000 1.00 87.19 93 PHE A C 1
ATOM 749 O O . PHE A 1 93 ? 3.924 4.874 -11.001 1.00 87.19 93 PHE A O 1
ATOM 756 N N . GLU A 1 94 ? 2.759 6.450 -12.105 1.00 83.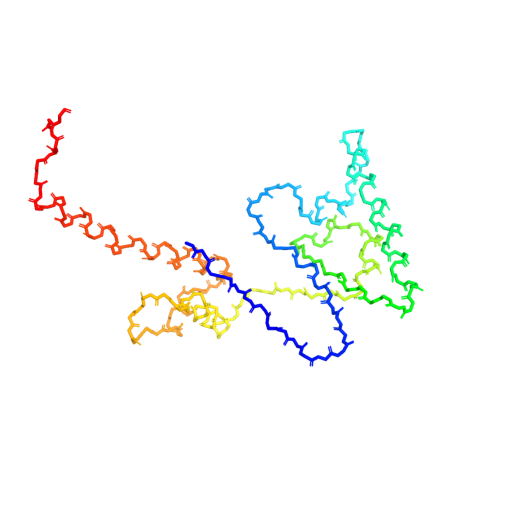25 94 GLU A N 1
ATOM 757 C CA . GLU A 1 94 ? 2.682 7.360 -10.970 1.00 83.25 94 GLU A CA 1
ATOM 758 C C . GLU A 1 94 ? 1.499 6.958 -10.088 1.00 83.25 94 GLU A C 1
ATOM 760 O O . GLU A 1 94 ? 0.365 6.848 -10.556 1.00 83.25 94 GLU A O 1
ATOM 765 N N . ILE A 1 95 ? 1.776 6.711 -8.809 1.00 84.31 95 ILE A N 1
ATOM 766 C CA . ILE A 1 95 ? 0.757 6.332 -7.831 1.00 84.31 95 ILE A CA 1
ATOM 767 C C . ILE A 1 95 ? 0.421 7.569 -7.004 1.00 84.31 95 ILE A C 1
ATOM 769 O O . ILE A 1 95 ? 1.243 8.050 -6.222 1.00 84.31 95 ILE A O 1
ATOM 773 N N . GLY A 1 96 ? -0.795 8.078 -7.196 1.00 84.56 96 GLY A N 1
ATOM 774 C CA . GLY A 1 96 ? -1.324 9.223 -6.463 1.00 84.56 96 GLY A CA 1
ATOM 775 C C . GLY A 1 96 ? -1.822 8.880 -5.056 1.00 84.56 96 GLY A C 1
ATOM 776 O O . GLY A 1 96 ? -1.780 7.739 -4.592 1.00 84.56 96 GLY A O 1
ATOM 777 N N . ILE A 1 97 ? -2.324 9.906 -4.368 1.00 88.62 97 ILE A N 1
ATOM 778 C CA . ILE A 1 97 ? -3.046 9.738 -3.103 1.00 88.62 97 ILE A CA 1
ATOM 779 C C . ILE A 1 97 ? -4.402 9.085 -3.410 1.00 88.62 97 ILE A C 1
ATOM 781 O O . ILE A 1 97 ? -5.075 9.541 -4.334 1.00 88.62 97 ILE A O 1
ATOM 785 N N . PRO A 1 98 ? -4.830 8.066 -2.640 1.00 90.12 98 PRO A N 1
ATOM 786 C CA . PRO A 1 98 ? -6.073 7.362 -2.917 1.00 90.12 98 PRO A CA 1
ATOM 787 C C . PRO A 1 98 ? -7.295 8.271 -2.761 1.00 90.12 98 PRO A C 1
ATOM 789 O O . PRO A 1 98 ? -7.414 9.039 -1.796 1.00 90.12 98 PRO A O 1
ATOM 792 N N . GLU A 1 99 ? -8.252 8.123 -3.669 1.00 93.12 99 GLU A N 1
ATOM 793 C CA . GLU A 1 99 ? -9.571 8.729 -3.584 1.00 93.12 99 GLU A CA 1
ATOM 794 C C . GLU A 1 99 ? -10.386 8.137 -2.429 1.00 93.12 99 GLU A C 1
ATOM 796 O O . GLU A 1 99 ? -10.073 7.096 -1.852 1.00 93.12 99 GLU A O 1
ATOM 801 N N . ARG A 1 100 ? -11.498 8.786 -2.078 1.00 95.06 100 ARG A N 1
ATOM 802 C CA . ARG A 1 100 ? -12.353 8.352 -0.963 1.00 95.06 100 ARG A CA 1
ATOM 803 C C . ARG A 1 100 ? -12.801 6.892 -1.073 1.00 95.06 100 ARG A C 1
ATOM 805 O O . ARG A 1 100 ? -12.768 6.183 -0.073 1.00 95.06 100 ARG A O 1
ATOM 812 N N . LYS A 1 101 ? -13.213 6.442 -2.262 1.00 95.44 101 LYS A N 1
ATOM 813 C CA . LYS A 1 101 ? -13.643 5.048 -2.468 1.00 95.44 101 LYS A CA 1
ATOM 814 C C . LYS A 1 101 ? -12.489 4.075 -2.229 1.00 95.44 101 LYS A C 1
ATOM 816 O O . LYS A 1 101 ? -12.661 3.087 -1.526 1.00 95.44 101 LYS A O 1
ATOM 821 N N . GLU A 1 102 ? -11.308 4.400 -2.742 1.00 94.12 102 GLU A N 1
ATOM 822 C CA . GLU A 1 102 ? -10.096 3.599 -2.560 1.00 94.12 102 GLU A CA 1
ATOM 823 C C . GLU A 1 102 ? -9.673 3.558 -1.088 1.00 94.12 102 GLU A C 1
ATOM 825 O O . GLU A 1 102 ? -9.337 2.495 -0.578 1.00 94.12 102 GLU A O 1
ATOM 830 N N . ARG A 1 103 ? -9.774 4.676 -0.356 1.00 96.12 103 ARG A N 1
ATOM 831 C CA . ARG A 1 103 ? -9.525 4.706 1.096 1.00 96.12 103 ARG A CA 1
ATOM 832 C C . ARG A 1 103 ? -10.491 3.819 1.875 1.00 96.12 103 ARG A C 1
ATOM 834 O O . ARG A 1 103 ? -10.060 3.159 2.817 1.00 96.12 103 ARG A O 1
ATOM 841 N N . ALA A 1 104 ? -11.767 3.777 1.491 1.00 96.31 104 ALA A N 1
ATOM 842 C CA . ALA A 1 104 ? -12.735 2.872 2.106 1.00 96.31 104 ALA A CA 1
ATOM 843 C C . ALA A 1 104 ? -12.350 1.401 1.873 1.00 96.31 104 ALA A C 1
ATOM 845 O O . ALA A 1 104 ? -12.407 0.603 2.805 1.00 96.31 104 ALA A O 1
ATOM 846 N N . GLU A 1 105 ? -11.892 1.048 0.670 1.00 95.81 105 GLU A N 1
ATOM 847 C CA . GLU A 1 105 ? -11.386 -0.301 0.382 1.00 95.81 105 GLU A CA 1
ATOM 848 C C . GLU A 1 105 ? -10.095 -0.617 1.146 1.00 95.81 105 GLU A C 1
ATOM 850 O O . GLU A 1 105 ? -9.981 -1.689 1.739 1.00 95.81 105 GLU A O 1
ATOM 855 N N . ILE A 1 106 ? -9.155 0.329 1.236 1.00 93.75 106 ILE A N 1
ATOM 856 C CA . ILE A 1 106 ? -7.942 0.171 2.051 1.00 93.75 106 ILE A CA 1
ATOM 857 C C . ILE A 1 106 ? -8.317 -0.084 3.513 1.00 93.75 106 ILE A C 1
ATOM 859 O O . ILE A 1 106 ? -7.753 -0.989 4.123 1.00 93.75 106 ILE A O 1
ATOM 863 N N . LEU A 1 107 ? -9.274 0.661 4.076 1.00 94.81 107 LEU A N 1
ATOM 864 C CA . LEU A 1 107 ? -9.760 0.448 5.442 1.00 94.81 107 LEU A CA 1
ATOM 865 C C . LEU A 1 107 ? -10.363 -0.951 5.620 1.00 94.81 107 LEU A C 1
ATOM 867 O O . LEU A 1 107 ? -10.032 -1.628 6.592 1.00 94.81 107 LEU A O 1
ATOM 871 N N . LYS A 1 108 ? -11.194 -1.413 4.677 1.00 93.88 108 LYS A N 1
ATOM 872 C CA . LYS A 1 108 ? -11.779 -2.764 4.708 1.00 93.88 108 LYS A CA 1
ATOM 873 C C . LYS A 1 108 ? -10.714 -3.853 4.665 1.00 93.88 108 LYS A C 1
ATOM 875 O O . LYS A 1 108 ? -10.789 -4.800 5.439 1.00 93.88 108 LYS A O 1
ATOM 880 N N . VAL A 1 109 ? -9.725 -3.723 3.779 1.00 93.12 109 VAL A N 1
ATOM 881 C CA . VAL A 1 109 ? -8.619 -4.686 3.663 1.00 93.12 109 VAL A CA 1
ATOM 882 C C . VAL A 1 109 ? -7.740 -4.650 4.909 1.00 93.12 109 VAL A C 1
ATOM 884 O O . VAL A 1 109 ? -7.381 -5.700 5.428 1.00 93.12 109 VAL A O 1
ATOM 887 N N . THR A 1 110 ? -7.436 -3.457 5.420 1.00 91.94 110 THR A N 1
ATOM 888 C CA . THR A 1 110 ? -6.600 -3.270 6.614 1.00 91.94 110 THR A CA 1
ATOM 889 C C . THR A 1 110 ? -7.241 -3.871 7.860 1.00 91.94 110 THR A C 1
ATOM 891 O O . THR A 1 110 ? -6.553 -4.473 8.673 1.00 91.94 110 THR A O 1
ATOM 894 N N . LEU A 1 111 ? -8.557 -3.715 8.008 1.00 91.81 111 LEU A N 1
ATOM 895 C CA . LEU A 1 111 ? -9.315 -4.218 9.153 1.00 91.81 111 LEU A CA 1
ATOM 896 C C . LEU A 1 111 ? -9.853 -5.641 8.931 1.00 91.81 111 LEU A C 1
ATOM 898 O O . LEU A 1 111 ? -10.569 -6.176 9.778 1.00 91.81 111 LEU A O 1
ATOM 902 N N . LYS A 1 112 ? -9.520 -6.280 7.803 1.00 91.44 112 LYS A N 1
ATOM 903 C CA . LYS A 1 112 ? -9.961 -7.639 7.492 1.00 91.44 112 LYS A CA 1
ATOM 904 C C . LYS A 1 112 ? -9.345 -8.623 8.487 1.00 91.44 112 LYS A C 1
ATOM 906 O O . LYS A 1 112 ? -8.134 -8.802 8.521 1.00 91.44 112 LYS A O 1
ATOM 911 N N . GLY A 1 113 ? -10.196 -9.309 9.246 1.00 86.62 113 GLY A N 1
ATOM 912 C CA . GLY A 1 113 ? -9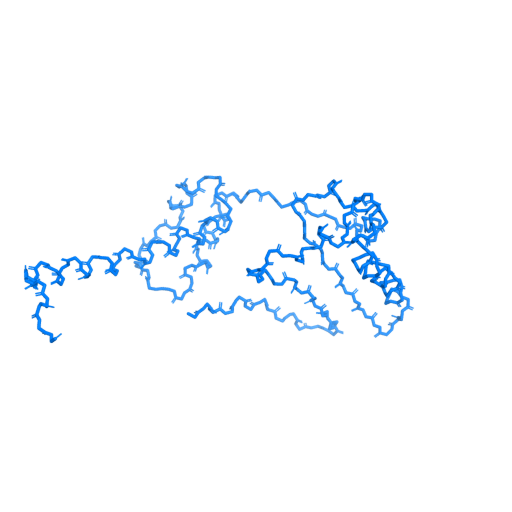.775 -10.286 10.258 1.00 86.62 113 GLY A CA 1
ATOM 913 C C . GLY A 1 113 ? -9.568 -9.698 11.656 1.00 86.62 113 GLY A C 1
ATOM 914 O O . GLY A 1 113 ? -9.381 -10.463 12.601 1.00 86.62 113 GLY A O 1
ATOM 915 N N . GLU A 1 114 ? -9.670 -8.377 11.809 1.00 89.75 114 GLU A N 1
ATOM 916 C CA . GLU A 1 114 ? -9.640 -7.713 13.111 1.00 89.75 114 GLU A CA 1
ATOM 917 C C . GLU A 1 114 ? -11.029 -7.692 13.764 1.00 89.75 114 GLU A C 1
ATOM 919 O O . GLU A 1 114 ? -12.066 -7.771 13.098 1.00 89.75 114 GLU A O 1
ATOM 924 N N . ARG A 1 115 ? -11.064 -7.572 15.096 1.00 89.38 115 ARG A N 1
ATOM 925 C CA . ARG A 1 115 ? -12.321 -7.395 15.838 1.00 89.38 115 ARG A CA 1
ATOM 926 C C . ARG A 1 115 ? -12.756 -5.936 15.761 1.00 89.38 115 ARG A C 1
ATOM 928 O O . ARG A 1 115 ? -12.229 -5.095 16.483 1.00 89.38 115 ARG A O 1
ATOM 935 N N . VAL A 1 116 ? -13.726 -5.660 14.900 1.00 90.94 116 VAL A N 1
ATOM 936 C CA . VAL A 1 116 ? -14.349 -4.341 14.731 1.00 90.94 116 VAL A CA 1
ATOM 937 C C . VAL A 1 116 ? -15.835 -4.392 15.077 1.00 90.94 116 VAL A C 1
ATOM 939 O O . VAL A 1 116 ? -16.421 -5.471 15.190 1.00 90.94 116 VAL A O 1
ATOM 942 N N . GLU A 1 117 ? -16.441 -3.223 15.264 1.00 90.44 117 GLU A N 1
ATOM 943 C CA . GLU A 1 117 ? -17.888 -3.105 15.445 1.00 90.44 117 GLU A CA 1
ATOM 944 C C . GLU A 1 117 ? -18.632 -3.582 14.178 1.00 90.44 117 GLU A C 1
ATOM 946 O O . GLU A 1 117 ? -18.174 -3.276 13.072 1.00 90.44 117 GLU A O 1
ATOM 951 N N . PRO A 1 118 ? -19.757 -4.322 14.300 1.00 86.19 118 PRO A N 1
ATOM 952 C CA . PRO A 1 118 ? -20.460 -4.897 13.147 1.00 86.19 118 PRO A CA 1
ATOM 953 C C . PRO A 1 118 ? -20.933 -3.864 12.117 1.00 86.19 118 PRO A C 1
ATOM 955 O O . PRO A 1 118 ? -20.939 -4.155 10.924 1.00 86.19 118 PRO A O 1
ATOM 958 N N . ASP A 1 119 ? -21.278 -2.660 12.577 1.00 91.38 119 ASP A N 1
ATOM 959 C CA . ASP A 1 119 ? -21.904 -1.606 11.770 1.00 91.38 119 ASP A CA 1
ATOM 960 C C . ASP A 1 119 ? -20.936 -0.454 11.443 1.00 91.38 119 ASP A C 1
ATOM 962 O O . ASP A 1 119 ? -21.337 0.699 11.272 1.00 91.38 119 ASP A O 1
ATOM 966 N N . ILE A 1 120 ? -19.634 -0.746 11.368 1.00 93.19 120 ILE A N 1
ATOM 967 C CA . ILE A 1 120 ? -18.614 0.259 11.059 1.00 93.19 120 ILE A CA 1
ATOM 968 C C . ILE A 1 120 ? -18.822 0.876 9.659 1.00 93.19 120 ILE A C 1
ATOM 970 O O . ILE A 1 120 ? -18.755 0.209 8.624 1.00 93.19 120 ILE A O 1
ATOM 974 N N . ASP A 1 121 ? -19.033 2.194 9.616 1.00 95.19 121 ASP A N 1
ATOM 975 C CA . ASP A 1 121 ? -19.179 2.944 8.364 1.00 95.19 121 ASP A CA 1
ATOM 976 C C . ASP A 1 121 ? -17.805 3.319 7.778 1.00 95.19 121 ASP A C 1
ATOM 978 O O . ASP A 1 121 ? -17.224 4.375 8.059 1.00 95.19 121 ASP A O 1
ATOM 982 N N . TYR A 1 122 ? -17.280 2.441 6.920 1.00 95.12 122 TYR A N 1
ATOM 983 C CA . TYR A 1 122 ? -16.020 2.661 6.205 1.00 95.12 122 TYR A CA 1
ATOM 984 C C . TYR A 1 122 ? -16.039 3.885 5.281 1.00 95.12 122 TYR A C 1
ATOM 986 O O . TYR A 1 122 ? -14.997 4.508 5.078 1.00 95.12 122 TYR A O 1
ATOM 994 N N . ASP A 1 123 ? -17.192 4.248 4.717 1.00 95.62 123 ASP A N 1
ATOM 995 C CA . ASP A 1 123 ? -17.303 5.411 3.834 1.00 95.62 123 ASP A CA 1
ATOM 996 C C . ASP A 1 123 ? -17.233 6.714 4.642 1.00 95.62 123 ASP A C 1
ATOM 998 O O . ASP A 1 123 ? -16.579 7.676 4.227 1.00 95.62 123 ASP A O 1
ATOM 1002 N N . HIS A 1 124 ? -17.822 6.733 5.839 1.00 96.19 124 HIS A N 1
ATOM 1003 C CA . HIS A 1 124 ? -17.639 7.826 6.789 1.00 96.19 124 HIS A CA 1
ATOM 1004 C C . HIS A 1 124 ? -16.185 7.968 7.236 1.00 96.19 124 HIS A C 1
ATOM 1006 O O . HIS A 1 124 ? -15.635 9.069 7.172 1.00 96.19 124 HIS A O 1
ATOM 1012 N N . LEU A 1 125 ? -15.525 6.871 7.612 1.00 95.25 125 LEU A N 1
ATOM 1013 C CA . LEU A 1 125 ? -14.109 6.905 7.987 1.00 95.25 125 LEU A CA 1
ATOM 1014 C C . LEU A 1 125 ? -13.218 7.373 6.827 1.00 95.25 125 LEU A C 1
ATOM 1016 O O . LEU A 1 125 ? -12.313 8.185 7.025 1.00 95.25 125 LEU A O 1
ATOM 1020 N N . ALA A 1 126 ? -13.510 6.943 5.599 1.00 96.62 126 ALA A N 1
ATOM 1021 C CA . ALA A 1 126 ? -12.776 7.369 4.413 1.00 96.62 126 ALA A CA 1
ATOM 1022 C C . ALA A 1 126 ? -12.927 8.870 4.103 1.00 96.62 126 ALA A C 1
ATOM 1024 O O . ALA A 1 126 ? -11.992 9.471 3.556 1.00 96.62 126 ALA A O 1
ATOM 1025 N N . ARG A 1 127 ? -14.067 9.492 4.458 1.00 96.56 127 ARG A N 1
ATOM 1026 C CA . ARG A 1 127 ? -14.243 10.958 4.409 1.00 96.56 127 ARG A CA 1
ATOM 1027 C C . ARG A 1 127 ? -13.312 11.664 5.392 1.00 96.56 127 ARG A C 1
ATOM 1029 O O . ARG A 1 127 ? -12.684 12.642 5.012 1.00 96.56 127 ARG A O 1
ATOM 1036 N N . LEU A 1 128 ? -13.201 11.155 6.619 1.00 96.50 128 LEU A N 1
ATOM 1037 C CA . LEU A 1 128 ? -12.347 11.744 7.658 1.00 96.50 128 LEU A CA 1
ATOM 1038 C C . LEU A 1 128 ? -10.848 11.584 7.362 1.00 96.50 128 LEU A C 1
ATOM 1040 O O . LEU A 1 128 ? -10.044 12.396 7.809 1.00 96.50 128 LEU A O 1
ATOM 1044 N N . CYS A 1 129 ? -10.472 10.564 6.589 1.00 94.81 129 CYS A N 1
ATOM 1045 C CA . CYS A 1 129 ? -9.087 10.284 6.203 1.00 94.81 129 CYS A CA 1
ATOM 1046 C C . CYS A 1 129 ? -8.675 10.977 4.888 1.00 94.81 129 CYS A C 1
ATOM 1048 O O . CYS A 1 129 ? -7.927 10.408 4.093 1.00 94.81 129 CYS A O 1
ATOM 1050 N N . GLU A 1 130 ? -9.195 12.169 4.589 1.00 94.94 130 GLU A N 1
ATOM 1051 C CA . GLU A 1 130 ? -8.814 12.894 3.373 1.00 94.94 130 GLU A CA 1
ATOM 1052 C C . GLU A 1 130 ? -7.306 13.193 3.333 1.00 94.94 130 GLU A C 1
ATOM 1054 O O . GLU A 1 130 ? -6.701 13.585 4.328 1.00 94.94 130 GLU A O 1
ATOM 1059 N N . GLY A 1 131 ? -6.680 12.952 2.176 1.00 91.50 131 GLY A N 1
ATOM 1060 C CA . GLY A 1 131 ? -5.236 13.116 1.994 1.00 91.50 131 GLY A CA 1
ATOM 1061 C C . GLY A 1 131 ? -4.379 11.983 2.573 1.00 91.50 131 GLY A C 1
ATOM 1062 O O . GLY A 1 131 ? -3.159 12.013 2.425 1.00 91.50 131 GLY A O 1
ATOM 1063 N N . TYR A 1 132 ? -4.977 10.978 3.221 1.00 92.06 132 TYR A N 1
ATOM 1064 C CA . TYR A 1 132 ? -4.209 9.892 3.828 1.00 92.06 132 TYR A CA 1
ATOM 1065 C C . TYR A 1 132 ? -3.784 8.877 2.769 1.00 92.06 132 TYR A C 1
ATOM 1067 O O . TYR A 1 132 ? -4.578 8.447 1.933 1.00 92.06 132 TYR A O 1
ATOM 1075 N N . THR A 1 133 ? -2.530 8.438 2.854 1.00 88.94 133 THR A N 1
ATOM 1076 C CA . THR A 1 133 ? -2.032 7.280 2.105 1.00 88.94 133 THR A CA 1
ATOM 1077 C C . THR A 1 133 ? -2.363 5.984 2.847 1.00 88.94 133 THR A C 1
ATOM 1079 O O . THR A 1 133 ? -2.686 5.997 4.039 1.00 88.94 133 THR A O 1
ATOM 1082 N N . GLY A 1 134 ? -2.218 4.839 2.175 1.00 87.44 134 GLY A N 1
ATOM 1083 C CA . GLY A 1 134 ? -2.466 3.536 2.801 1.00 87.44 134 GLY A CA 1
ATOM 1084 C C . GLY A 1 134 ? -1.643 3.289 4.072 1.00 87.44 134 GLY A C 1
ATOM 1085 O O . GLY A 1 134 ? -2.157 2.718 5.029 1.00 87.44 134 GLY A O 1
ATOM 1086 N N . SER A 1 135 ? -0.407 3.800 4.147 1.00 86.38 135 SER A N 1
ATOM 1087 C CA . SER A 1 135 ? 0.416 3.678 5.359 1.00 86.38 135 SER A CA 1
ATOM 1088 C C . SER A 1 135 ? -0.118 4.503 6.530 1.00 86.38 135 SER A C 1
ATOM 1090 O O . SER A 1 135 ? -0.060 4.047 7.667 1.00 86.38 135 SER A O 1
ATOM 1092 N N . TYR A 1 136 ? -0.653 5.702 6.272 1.00 90.81 136 TYR A N 1
ATOM 1093 C CA . TYR A 1 136 ? -1.271 6.511 7.326 1.00 90.81 136 TYR A CA 1
ATOM 1094 C C . TYR A 1 136 ? -2.559 5.871 7.840 1.00 90.81 136 TYR A C 1
ATOM 1096 O O . TYR A 1 136 ? -2.786 5.863 9.046 1.00 90.81 136 TYR A O 1
ATOM 1104 N N . ILE A 1 137 ? -3.370 5.294 6.946 1.00 92.56 137 ILE A N 1
ATOM 1105 C CA . ILE A 1 137 ? -4.569 4.534 7.324 1.00 92.56 137 ILE A CA 1
ATOM 1106 C C . ILE A 1 137 ? -4.190 3.331 8.198 1.00 92.56 137 ILE A C 1
ATOM 1108 O O . ILE A 1 137 ? -4.786 3.128 9.252 1.00 92.56 137 ILE A O 1
ATOM 1112 N N . PHE A 1 138 ? -3.160 2.574 7.811 1.00 90.75 138 PHE A N 1
ATOM 1113 C CA . PHE A 1 138 ? -2.678 1.437 8.594 1.00 90.75 138 PHE A CA 1
ATOM 1114 C C . PHE A 1 138 ? -2.221 1.844 10.001 1.00 90.75 138 PHE A C 1
ATOM 1116 O O . PHE A 1 138 ? -2.664 1.265 10.993 1.00 90.75 138 PHE A O 1
ATOM 1123 N N . GLU A 1 139 ? -1.380 2.875 10.110 1.00 91.31 139 GLU A N 1
ATOM 1124 C CA . GLU A 1 139 ? -0.914 3.368 11.411 1.00 91.31 139 GLU A CA 1
ATOM 1125 C C . GLU A 1 139 ? -2.054 3.958 12.255 1.00 91.31 139 GLU A C 1
ATOM 1127 O O . GLU A 1 139 ? -2.068 3.792 13.477 1.00 91.31 139 GLU A O 1
ATOM 1132 N N . LEU A 1 140 ? -3.055 4.584 11.625 1.00 93.62 140 LEU A N 1
ATOM 1133 C CA . LEU A 1 140 ? -4.270 5.031 12.303 1.00 93.62 140 LEU A CA 1
ATOM 1134 C C . LEU A 1 140 ? -5.029 3.847 12.916 1.00 93.62 140 LEU A C 1
ATOM 1136 O O . LEU A 1 140 ? -5.342 3.888 14.105 1.00 93.62 140 LEU A O 1
ATOM 1140 N N . CYS A 1 141 ? -5.287 2.788 12.143 1.00 93.06 141 CYS A N 1
ATOM 1141 C CA . CYS A 1 141 ? -5.960 1.578 12.627 1.00 93.06 141 CYS A CA 1
ATOM 1142 C C . CYS A 1 141 ? -5.169 0.901 13.753 1.00 93.06 141 CYS A C 1
ATOM 1144 O O . CYS A 1 141 ? -5.732 0.544 14.787 1.00 93.06 141 CYS A O 1
ATOM 1146 N N . LYS A 1 142 ? -3.846 0.800 13.600 1.00 91.44 142 LYS A N 1
ATOM 1147 C CA . LYS A 1 142 ? -2.948 0.258 14.623 1.00 91.44 142 LYS A CA 1
ATOM 1148 C C . LYS A 1 142 ? -3.020 1.062 15.919 1.00 91.44 142 LYS A C 1
ATOM 1150 O O . LYS A 1 142 ? -3.134 0.479 16.991 1.00 91.44 142 LYS A O 1
ATOM 1155 N N . LYS A 1 143 ? -3.008 2.396 15.839 1.00 93.19 143 LYS A N 1
ATOM 1156 C CA . LYS A 1 143 ? -3.183 3.273 17.005 1.00 93.19 143 LYS A CA 1
ATOM 1157 C C . LYS A 1 143 ? -4.576 3.126 17.620 1.00 93.19 143 LYS A C 1
ATOM 1159 O O . LYS A 1 143 ? -4.694 3.131 18.843 1.00 93.19 143 LYS A O 1
ATOM 1164 N N . ALA A 1 144 ? -5.608 2.965 16.791 1.00 92.31 144 ALA A N 1
ATOM 1165 C CA . ALA A 1 144 ? -6.979 2.772 17.245 1.00 92.31 144 ALA A CA 1
ATOM 1166 C C . ALA A 1 144 ? -7.141 1.481 18.072 1.00 92.31 144 ALA A C 1
ATOM 1168 O O . ALA A 1 144 ? -7.799 1.485 19.110 1.00 92.31 144 ALA A O 1
ATOM 1169 N N . ALA A 1 145 ? -6.453 0.406 17.681 1.00 91.31 145 ALA A N 1
ATOM 1170 C CA . ALA A 1 145 ? -6.470 -0.872 18.393 1.00 91.31 145 ALA A CA 1
ATOM 1171 C C . ALA A 1 145 ? -5.906 -0.801 19.830 1.00 91.31 145 ALA A C 1
ATOM 1173 O O . ALA A 1 145 ? -6.191 -1.678 20.644 1.00 91.31 145 ALA A O 1
ATOM 1174 N N . TYR A 1 146 ? -5.140 0.241 20.178 1.00 91.44 146 TYR A N 1
ATOM 1175 C CA . TYR A 1 146 ? -4.633 0.434 21.542 1.00 91.44 146 TYR A CA 1
ATOM 1176 C C . TYR A 1 146 ? -5.646 1.075 22.500 1.00 91.44 146 TYR A C 1
ATOM 1178 O O . TYR A 1 146 ? -5.447 0.980 23.713 1.00 91.44 146 TYR A O 1
ATOM 1186 N N . PHE A 1 147 ? -6.712 1.724 22.013 1.00 91.06 147 PHE A N 1
ATOM 1187 C CA . PHE A 1 147 ? -7.682 2.381 22.902 1.00 91.06 147 PHE A CA 1
ATOM 1188 C C . PHE A 1 147 ? -8.378 1.407 23.863 1.00 91.06 147 PHE A C 1
ATOM 1190 O O . PHE A 1 147 ? -8.336 1.688 25.061 1.00 91.06 147 PHE A O 1
ATOM 1197 N N . PRO A 1 148 ? -8.896 0.243 23.419 1.00 89.38 148 PRO A N 1
ATOM 1198 C CA . PRO A 1 148 ? -9.528 -0.713 24.331 1.00 89.38 148 PRO A CA 1
ATOM 1199 C C . PRO A 1 148 ? -8.576 -1.207 25.427 1.00 89.38 148 PRO A C 1
ATOM 1201 O O . PRO A 1 148 ? -8.958 -1.345 26.584 1.00 89.38 148 PRO A O 1
ATOM 1204 N N . ILE A 1 149 ? -7.299 -1.421 25.087 1.00 89.81 149 ILE A N 1
ATOM 1205 C CA . ILE A 1 149 ? -6.272 -1.821 26.061 1.00 89.81 149 ILE A CA 1
ATOM 1206 C C . ILE A 1 149 ? -6.087 -0.723 27.111 1.00 89.81 149 ILE A C 1
ATOM 1208 O O . ILE A 1 149 ? -5.992 -1.011 28.303 1.00 89.81 149 ILE A O 1
ATOM 1212 N N . ARG A 1 150 ? -6.037 0.540 26.679 1.00 89.88 150 ARG A N 1
ATOM 1213 C CA . ARG A 1 150 ? -5.883 1.677 27.588 1.00 89.88 150 ARG A CA 1
ATOM 1214 C C . ARG A 1 150 ? -7.076 1.808 28.535 1.00 89.88 150 ARG A C 1
ATOM 1216 O O . ARG A 1 150 ? -6.859 2.032 29.720 1.00 89.88 150 ARG A O 1
ATOM 1223 N N . GLU A 1 151 ? -8.295 1.622 28.037 1.00 90.25 151 GLU A N 1
ATOM 1224 C CA . GLU A 1 151 ? -9.520 1.655 28.848 1.00 90.25 151 GLU A CA 1
ATOM 1225 C C . GLU A 1 151 ? -9.512 0.567 29.930 1.00 90.25 151 GLU A C 1
ATOM 1227 O O . GLU A 1 151 ? -9.700 0.879 31.105 1.00 90.25 151 GLU A O 1
ATOM 1232 N N . ILE A 1 152 ? -9.166 -0.675 29.571 1.00 89.62 152 ILE A N 1
ATOM 1233 C CA . ILE A 1 152 ? -9.051 -1.788 30.530 1.00 89.62 152 ILE A CA 1
ATOM 1234 C C . ILE A 1 152 ? -8.003 -1.483 31.613 1.00 89.62 152 ILE A C 1
ATOM 1236 O O . ILE A 1 152 ? -8.243 -1.698 32.801 1.00 89.62 152 ILE A O 1
ATOM 1240 N N . LEU A 1 153 ? -6.836 -0.954 31.228 1.00 88.44 153 LEU A N 1
ATOM 1241 C CA . LEU A 1 153 ? -5.779 -0.597 32.182 1.00 88.44 153 LEU A CA 1
ATOM 1242 C C . LEU A 1 153 ? -6.204 0.535 33.130 1.00 88.44 153 LEU A C 1
ATOM 1244 O O . LEU A 1 153 ? -5.829 0.539 34.305 1.00 88.44 153 LEU A O 1
ATOM 1248 N N . GLU A 1 154 ? -6.973 1.505 32.637 1.00 88.50 154 GLU A N 1
ATOM 1249 C CA . GLU A 1 154 ? -7.517 2.589 33.453 1.00 88.50 154 GLU A CA 1
ATOM 1250 C C . GLU A 1 154 ? -8.584 2.088 34.436 1.00 88.50 154 GLU A C 1
ATOM 1252 O O . GLU A 1 154 ? -8.613 2.544 35.582 1.00 88.50 154 GLU A O 1
ATOM 1257 N N . GLU A 1 155 ? -9.428 1.138 34.027 1.00 87.00 155 GLU A N 1
ATOM 1258 C CA . GLU A 1 155 ? -10.401 0.480 34.905 1.00 87.00 155 GLU A CA 1
ATOM 1259 C C . GLU A 1 155 ? -9.722 -0.339 36.007 1.00 87.00 155 GLU A C 1
ATOM 1261 O O . GLU A 1 155 ? -10.039 -0.153 37.183 1.00 87.00 155 GLU A O 1
ATOM 1266 N N . GLU A 1 156 ? -8.728 -1.164 35.669 1.00 83.06 156 GLU A N 1
ATOM 1267 C CA . GLU A 1 156 ? -7.919 -1.905 36.649 1.00 83.06 156 GLU A CA 1
ATOM 1268 C C . GLU A 1 156 ? -7.266 -0.964 37.671 1.00 83.06 156 GLU A C 1
ATOM 1270 O O . GLU A 1 156 ? -7.273 -1.228 38.875 1.00 83.06 156 GLU A O 1
ATOM 1275 N N . ARG A 1 157 ? -6.755 0.191 37.222 1.00 77.62 157 ARG A N 1
ATOM 1276 C CA . ARG A 1 157 ? -6.150 1.189 38.115 1.00 77.62 157 ARG A CA 1
ATOM 1277 C C . ARG A 1 157 ? -7.170 1.862 39.035 1.00 77.62 157 ARG A C 1
ATOM 1279 O O . ARG A 1 157 ? -6.822 2.237 40.151 1.00 77.62 157 ARG A O 1
ATOM 1286 N N . LYS A 1 158 ? -8.419 2.032 38.590 1.00 78.00 158 LYS A N 1
ATOM 1287 C CA . LYS A 1 158 ? -9.511 2.533 39.444 1.00 78.00 158 LYS A CA 1
ATOM 1288 C C . LYS A 1 158 ? -9.900 1.505 40.508 1.00 78.00 158 LYS A C 1
ATOM 1290 O O . LYS A 1 158 ? -10.144 1.892 41.647 1.00 78.00 158 LYS A O 1
ATOM 1295 N N . TRP A 1 159 ? -9.918 0.219 40.158 1.00 69.62 159 TRP A N 1
ATOM 1296 C CA . TRP A 1 159 ? -10.234 -0.870 41.089 1.00 69.62 159 TRP A CA 1
ATOM 1297 C C . TRP A 1 159 ? -9.085 -1.220 42.044 1.00 69.62 159 TRP A C 1
ATOM 1299 O O . TRP A 1 159 ? -9.341 -1.672 43.161 1.00 69.62 159 TRP A O 1
ATOM 1309 N N . ARG A 1 160 ? -7.828 -0.958 41.664 1.00 65.12 160 ARG A N 1
ATOM 1310 C CA . ARG A 1 160 ? -6.646 -1.068 42.535 1.00 65.12 160 ARG A CA 1
ATOM 1311 C C . ARG A 1 160 ? -6.047 0.316 42.832 1.00 65.12 160 ARG A C 1
ATOM 1313 O O . ARG A 1 160 ? -5.045 0.691 42.225 1.00 65.12 160 ARG A O 1
ATOM 1320 N N . PRO A 1 161 ? -6.607 1.074 43.794 1.00 61.50 161 PRO A N 1
ATOM 1321 C CA . PRO A 1 161 ? -6.150 2.431 44.106 1.00 61.50 161 PRO A CA 1
ATOM 1322 C C . PRO A 1 161 ? -4.765 2.505 44.774 1.00 61.50 161 PRO A C 1
ATOM 1324 O O . PRO A 1 161 ? -4.240 3.604 44.945 1.00 61.50 161 PRO A O 1
ATOM 1327 N N . TYR A 1 162 ? -4.151 1.371 45.136 1.00 65.25 162 TYR A N 1
ATOM 1328 C CA . TYR A 1 162 ? -2.805 1.324 45.708 1.00 65.25 162 TYR A CA 1
ATOM 1329 C C . TYR A 1 162 ? -1.820 0.689 44.717 1.00 65.25 162 TYR A C 1
ATOM 1331 O O . TYR A 1 162 ? -2.114 -0.389 44.190 1.00 65.25 162 TYR A O 1
ATOM 1339 N N . PRO A 1 163 ? -0.647 1.307 44.466 1.00 59.88 163 PRO A N 1
ATOM 1340 C CA . PRO A 1 163 ? 0.420 0.626 43.748 1.00 59.88 163 PRO A CA 1
ATOM 1341 C C . PRO A 1 163 ? 0.800 -0.634 44.532 1.00 59.88 163 PRO A C 1
ATOM 1343 O O . PRO A 1 163 ? 0.785 -0.617 45.763 1.00 59.88 163 PRO A O 1
ATOM 1346 N N . LEU A 1 164 ? 1.139 -1.718 43.830 1.00 60.03 164 LEU A N 1
ATOM 1347 C CA . LEU A 1 164 ? 1.791 -2.879 44.435 1.00 60.03 164 LEU A CA 1
ATOM 1348 C C . LEU A 1 164 ? 3.171 -2.443 44.952 1.00 60.03 164 LEU A C 1
ATOM 1350 O O . LEU A 1 164 ? 4.187 -2.620 44.288 1.00 60.03 164 LEU A O 1
ATOM 1354 N N . SER A 1 165 ? 3.206 -1.812 46.122 1.00 65.88 165 SER A N 1
ATOM 1355 C CA . SER A 1 165 ? 4.341 -1.931 47.017 1.00 65.88 165 SER A CA 1
ATOM 1356 C C . SER A 1 165 ? 4.279 -3.327 47.638 1.00 65.88 165 SER A C 1
ATOM 1358 O O . SER A 1 165 ? 3.202 -3.781 48.019 1.00 65.88 165 SER A O 1
ATOM 1360 N N . PHE A 1 166 ? 5.447 -3.967 47.735 1.00 53.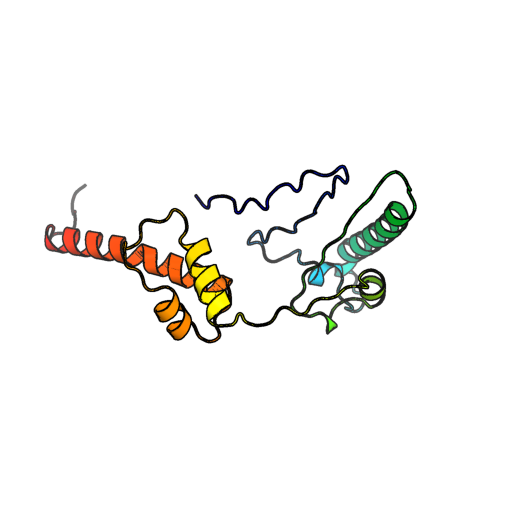31 166 PHE A N 1
ATOM 1361 C CA . PHE A 1 166 ? 5.710 -5.356 48.138 1.00 53.31 166 PHE A CA 1
ATOM 1362 C C . PHE A 1 166 ? 5.569 -6.383 47.007 1.00 53.31 166 PHE A C 1
ATOM 1364 O O . PHE A 1 166 ? 4.484 -6.889 46.735 1.00 53.31 166 PHE A O 1
ATOM 1371 N N . ILE A 1 167 ? 6.692 -6.725 46.366 1.00 43.16 167 ILE A N 1
ATOM 1372 C CA . ILE A 1 167 ? 7.735 -7.581 46.969 1.00 43.16 167 ILE A CA 1
ATOM 1373 C C . ILE A 1 167 ? 9.086 -6.879 46.819 1.00 43.16 167 ILE A C 1
ATOM 1375 O O . ILE A 1 167 ? 9.285 -6.248 45.757 1.00 43.16 167 ILE A O 1
#

Nearest PDB structures (foldseek):
  7ln4-assembly1_E  TM=7.844E-01  e=1.630E-05  Homo sapiens
  4d82-assembly1_A  TM=7.736E-01  e=1.967E-05  Metallosphaera sedula
  6ugf-assembly1_C  TM=7.987E-01  e=4.444E-05  Caenorhabditis elegans
  6ugf-assembly1_D  TM=7.494E-01  e=2.865E-05  Caenorhabditis elegans
  6ugf-assembly1_E  TM=7.500E-01  e=4.731E-05  Caenorhabditis elegans

Solvent-accessible surface area (backbone atoms only — not comparable to full-atom values): 10937 Å² total; per-residue (Å²): 133,87,75,81,86,75,79,80,82,77,91,60,102,66,80,66,67,71,67,70,82,70,86,64,96,64,99,77,77,53,60,57,70,55,39,39,61,72,80,92,51,86,92,44,50,71,50,50,50,53,42,51,53,50,54,56,50,53,61,54,50,76,68,43,94,91,50,71,80,59,88,74,86,76,73,96,54,72,87,49,43,27,66,79,57,51,71,74,47,82,79,80,81,89,83,76,74,57,51,54,70,53,39,21,50,50,50,52,61,70,48,59,92,55,96,69,70,95,82,68,58,44,65,61,51,18,60,76,46,68,88,42,43,74,68,54,51,48,53,49,52,58,56,55,66,47,50,65,57,51,52,53,55,52,51,52,46,67,77,46,82,61,80,86,75,83,132

Organism: Brassica napus (NCBI:txid3708)

Secondary structure (DSSP, 8-state):
-PPP-------SS-----------S-TT--HHHHHB-PPP-GGGHHHHHHHHHHHHHHHHHTT-TT---------S-GGGB-HHHHTT--------PPPHHHHHHHHHHHTTTS---TT--HHHHHHHTTT--HHHHHHHHHHHTHHHHHHHHHHHHHH--S-----

pLDDT: mean 73.77, std 21.27, range [26.19, 96.62]

Foldseek 3Di:
DDDDPDDDDDPDPDPAPAPPPPPDPDDADACLNLFFPDDDDPVCVVSPVVNVVVLVVLVVQVPDPVHDYDDDHDDPCPVGGDPVVVVVCVDDDDDDADDLVVQLVLLCVLCPPPDDDPPDDSSVVSVVCPRDHSVNSNVVVVVVVCPVVVVVVVVVCVVVVDDPDDD

Radius of gyration: 23.45 Å; Cα contacts (8 Å, |Δi|>4): 85; chains: 1; bounding box: 58×34×73 Å

InterPro domains:
  IPR003959 ATPase, AAA-type, core [PF00004] (52-96)
  IPR003960 ATPase, AAA-type, conserved site [PS00674] (69-88)
  IPR027417 P-loop containing nucleoside triphosphate hydrolase [G3DSA:3.40.50.300] (50-97)
  IPR027417 P-loop containing nucleoside triphosphate hydrolase [SSF52540] (50-155)
  IPR041569 AAA ATPase, AAA+ lid domain [PF17862] (119-155)
  IPR051701 Mitochondrial Outer Membrane Translocase MSP1 Subfamily [PTHR45644] (50-158)